Protein AF-A0A9D7Y718-F1 (afdb_monomer_lite)

Foldseek 3Di:
DVVVVVVCVVCVPVVVVVVVVVVVVCVVVVPDDPLCPVLVVLLVQLVVLCQLVVLCVQLVPDDPVPPVSVVVSVVSNVVSVCSNVVSVVVSVVSCVVVPDDDVVVVVVVVVVVVVVVVVVVVVVVVVVVVVD

Secondary structure (DSSP, 8-state):
-HHHHHHHHHTHHHHHHHHHHHHHHHHHHHTS-GGGHHHHHHHHHHHGGGHHHHHHHHHHTS-TT-HHHHHHHHHHHHHHHHHHHHHHHHHHHHHHTTS---HHHHHHHHHHHHHHHHHHHHHHHHHHHTT-

Sequence (132 aa):
MESILDFISTNQQIIYIVILMIFVGIEVIGHVPSVLHTPLMSGANAIHGVVIIGAIIVMGKAETDNFLALALGFLAVILGTLNVVGGFVVTDRMLEMFKSKNPKSQILNSKMEEKKTLRRKDNIFQEDWNKI

Radius of gyration: 29.16 Å; chains: 1; bounding box: 53×69×76 Å

pLDDT: mean 91.22, std 6.7, range [62.22, 97.94]

Structure (mmCIF, N/CA/C/O backbone):
data_AF-A0A9D7Y718-F1
#
_entry.id   AF-A0A9D7Y718-F1
#
loop_
_atom_site.group_PDB
_atom_site.id
_atom_site.type_symbol
_atom_site.label_atom_id
_atom_site.label_alt_id
_atom_site.label_comp_id
_atom_site.label_asym_id
_atom_site.label_entity_id
_atom_site.label_seq_id
_atom_site.pdbx_PDB_ins_code
_atom_site.Cartn_x
_atom_site.Cartn_y
_atom_site.Cartn_z
_atom_site.occupancy
_atom_site.B_iso_or_equiv
_atom_site.auth_seq_id
_atom_site.auth_comp_id
_atom_site.auth_asym_id
_atom_site.auth_atom_id
_atom_site.pdbx_PDB_model_num
ATOM 1 N N . MET A 1 1 ? 22.963 28.675 -10.440 1.00 63.47 1 MET A N 1
ATOM 2 C CA . MET A 1 1 ? 21.710 29.056 -9.751 1.00 63.47 1 MET A CA 1
ATOM 3 C C . MET A 1 1 ? 20.528 28.895 -10.700 1.00 63.47 1 MET A C 1
ATOM 5 O O . MET A 1 1 ? 19.570 28.250 -10.310 1.00 63.47 1 MET A O 1
ATOM 9 N N . GLU A 1 2 ? 20.667 29.326 -11.960 1.00 84.81 2 GLU A N 1
ATOM 10 C CA . GLU A 1 2 ? 19.709 29.073 -13.058 1.00 84.81 2 GLU A CA 1
ATOM 11 C C . GLU A 1 2 ? 19.251 27.609 -13.180 1.00 84.81 2 GLU A C 1
ATOM 13 O O . GLU A 1 2 ? 18.060 27.336 -13.203 1.00 84.81 2 GLU A O 1
ATOM 18 N N . SER A 1 3 ? 20.172 26.638 -13.128 1.00 88.38 3 SER A N 1
ATOM 19 C CA . SER A 1 3 ? 19.830 25.209 -13.255 1.00 88.38 3 SER A CA 1
ATOM 20 C C . SER A 1 3 ? 18.871 24.680 -12.180 1.00 88.38 3 SER A C 1
ATOM 22 O O . SER A 1 3 ? 18.100 23.757 -12.431 1.00 88.38 3 SER A O 1
ATOM 24 N N . ILE A 1 4 ? 18.920 25.247 -10.971 1.00 89.62 4 ILE A N 1
ATOM 25 C CA . ILE A 1 4 ? 18.034 24.864 -9.865 1.00 89.62 4 ILE A CA 1
ATOM 26 C C . ILE A 1 4 ? 16.664 25.518 -10.049 1.00 89.62 4 ILE A C 1
ATOM 28 O O . ILE A 1 4 ? 15.643 24.874 -9.815 1.00 89.62 4 ILE A O 1
ATOM 32 N N . LEU A 1 5 ? 16.636 26.777 -10.486 1.00 90.38 5 LEU A N 1
ATOM 33 C CA . LEU A 1 5 ? 15.395 27.505 -10.741 1.00 90.38 5 LEU A CA 1
ATOM 34 C C . LEU A 1 5 ? 14.615 26.884 -11.908 1.00 90.38 5 LEU A C 1
ATOM 36 O O . LEU A 1 5 ? 13.407 26.686 -11.784 1.00 90.38 5 LEU A O 1
ATOM 40 N N . ASP A 1 6 ? 15.303 26.458 -12.967 1.00 92.69 6 ASP A N 1
ATOM 41 C CA . ASP A 1 6 ? 14.702 25.724 -14.085 1.00 92.69 6 ASP A CA 1
ATOM 42 C C . ASP A 1 6 ? 14.141 24.364 -13.657 1.00 92.69 6 ASP A C 1
ATOM 44 O O . ASP A 1 6 ? 13.028 23.996 -14.044 1.00 92.69 6 ASP A O 1
ATOM 48 N N . PHE A 1 7 ? 14.867 23.623 -12.812 1.00 93.56 7 PHE A N 1
ATOM 49 C CA . PHE A 1 7 ? 14.372 22.361 -12.260 1.00 93.56 7 PHE A CA 1
ATOM 50 C C . PHE A 1 7 ? 13.092 22.566 -11.439 1.00 93.56 7 PHE A C 1
ATOM 52 O O . PHE A 1 7 ? 12.133 21.806 -11.595 1.00 93.56 7 PHE A O 1
ATOM 59 N N . ILE A 1 8 ? 13.058 23.596 -10.587 1.00 92.88 8 ILE A N 1
ATOM 60 C CA . ILE A 1 8 ? 11.890 23.920 -9.756 1.00 92.88 8 ILE A CA 1
ATOM 61 C C . ILE A 1 8 ? 10.707 24.345 -10.628 1.00 92.88 8 ILE A C 1
ATOM 63 O O . ILE A 1 8 ? 9.602 23.852 -10.418 1.00 92.88 8 ILE A O 1
ATOM 67 N N . SER A 1 9 ? 10.935 25.207 -11.619 1.00 93.62 9 SER A N 1
ATOM 68 C CA . SER A 1 9 ? 9.901 25.663 -12.553 1.00 93.62 9 SER A CA 1
ATOM 69 C C . SER A 1 9 ? 9.294 24.491 -13.333 1.00 93.62 9 SER A C 1
ATOM 71 O O . SER A 1 9 ? 8.076 24.321 -13.377 1.00 93.62 9 SER A O 1
ATOM 73 N N . THR A 1 10 ? 10.141 23.594 -13.847 1.00 96.06 10 THR A N 1
ATOM 74 C CA . THR A 1 10 ? 9.711 22.414 -14.618 1.00 96.06 10 THR A CA 1
ATOM 75 C C . THR A 1 10 ? 8.891 21.430 -13.778 1.00 96.06 10 THR A C 1
ATOM 77 O O . THR A 1 10 ? 7.949 20.819 -14.277 1.00 96.06 10 THR A O 1
ATOM 80 N N . ASN A 1 11 ? 9.222 21.276 -12.492 1.00 96.62 11 ASN A N 1
ATOM 81 C CA . ASN A 1 11 ? 8.604 20.284 -11.604 1.00 96.62 11 ASN A CA 1
ATOM 82 C C . ASN A 1 11 ? 7.619 20.891 -10.593 1.00 96.62 11 ASN A C 1
ATOM 84 O O . ASN A 1 11 ? 7.205 20.206 -9.654 1.00 96.62 11 ASN A O 1
ATOM 88 N N . GLN A 1 12 ? 7.217 22.152 -10.776 1.00 95.69 12 GLN A N 1
ATOM 89 C CA . GLN A 1 12 ? 6.411 22.911 -9.816 1.00 95.69 12 GLN A CA 1
ATOM 90 C C . GLN A 1 12 ? 5.138 22.162 -9.383 1.00 95.69 12 GLN A C 1
ATOM 92 O O . GLN A 1 12 ? 4.809 22.123 -8.198 1.00 95.69 12 GLN A O 1
ATOM 97 N N . GLN A 1 13 ? 4.453 21.507 -10.326 1.00 96.75 13 GLN A N 1
ATOM 98 C CA . GLN A 1 13 ? 3.233 20.738 -10.055 1.00 96.75 13 GLN A CA 1
ATOM 99 C C . GLN A 1 13 ? 3.486 19.538 -9.131 1.00 96.75 13 GLN A C 1
ATOM 101 O O . GLN A 1 13 ? 2.768 19.354 -8.150 1.00 96.75 13 GLN A O 1
ATOM 106 N N . ILE A 1 14 ? 4.518 18.737 -9.415 1.00 96.25 14 ILE A N 1
ATOM 107 C CA . ILE A 1 14 ? 4.861 17.547 -8.620 1.00 96.25 14 ILE A CA 1
ATOM 108 C C . ILE A 1 14 ? 5.303 17.971 -7.220 1.00 96.25 14 ILE A C 1
ATOM 110 O O . ILE A 1 14 ? 4.896 17.359 -6.237 1.00 96.25 14 ILE A O 1
ATOM 114 N N . ILE A 1 15 ? 6.080 19.052 -7.122 1.00 96.31 15 ILE A N 1
ATOM 115 C CA . ILE A 1 15 ? 6.522 19.612 -5.843 1.00 96.31 15 ILE A CA 1
ATOM 116 C C . ILE A 1 15 ? 5.312 20.008 -4.987 1.00 96.31 15 ILE A C 1
ATOM 118 O O . ILE A 1 15 ? 5.242 19.622 -3.820 1.00 96.31 15 ILE A O 1
ATOM 122 N N . TYR A 1 16 ? 4.328 20.711 -5.559 1.00 96.31 16 TYR A N 1
ATOM 123 C CA . TYR A 1 16 ? 3.102 21.049 -4.833 1.00 96.31 16 TYR A CA 1
ATOM 124 C C . TYR A 1 16 ? 2.314 19.817 -4.401 1.00 96.31 16 TYR A C 1
ATOM 126 O O . TYR A 1 16 ? 1.885 19.758 -3.251 1.00 96.31 16 TYR A O 1
ATOM 134 N N . ILE A 1 17 ? 2.158 18.820 -5.275 1.00 97.50 17 ILE A N 1
ATOM 135 C CA . ILE A 1 17 ? 1.452 17.579 -4.932 1.00 97.50 17 ILE A CA 1
ATOM 136 C C . ILE A 1 17 ? 2.145 16.875 -3.763 1.00 97.50 17 ILE A C 1
ATOM 138 O O . ILE A 1 17 ? 1.483 16.542 -2.785 1.00 97.50 17 ILE A O 1
ATOM 142 N N . VAL A 1 18 ? 3.468 16.699 -3.813 1.00 97.12 18 VAL A N 1
ATOM 143 C CA . VAL A 1 18 ? 4.227 16.027 -2.746 1.00 97.12 18 VAL A CA 1
ATOM 144 C C . VAL A 1 18 ? 4.070 16.759 -1.416 1.00 97.12 18 VAL A C 1
ATOM 146 O O . VAL A 1 18 ? 3.751 16.133 -0.406 1.00 97.12 18 VAL A O 1
ATOM 149 N N . ILE A 1 19 ? 4.244 18.083 -1.410 1.00 97.50 19 ILE A N 1
ATOM 150 C CA . ILE A 1 19 ? 4.135 18.888 -0.190 1.00 97.50 19 ILE A CA 1
ATOM 151 C C . ILE A 1 19 ? 2.717 18.800 0.385 1.00 97.50 19 ILE A C 1
ATOM 153 O O . ILE A 1 19 ? 2.551 18.489 1.564 1.00 97.50 19 ILE A O 1
ATOM 157 N N . LEU A 1 20 ? 1.686 19.021 -0.437 1.00 97.94 20 LEU A N 1
ATOM 158 C CA . LEU A 1 20 ? 0.296 18.989 0.019 1.00 97.94 20 LEU A CA 1
ATOM 159 C C . LEU A 1 20 ? -0.129 17.590 0.488 1.00 97.94 20 LEU A C 1
ATOM 161 O O . LEU A 1 20 ? -0.826 17.483 1.493 1.00 97.94 20 LEU A O 1
ATOM 165 N N . MET A 1 21 ? 0.323 16.515 -0.166 1.00 96.88 21 MET A N 1
ATOM 166 C CA . MET A 1 21 ? 0.039 15.143 0.273 1.00 96.88 21 MET A CA 1
ATOM 167 C C . MET A 1 21 ? 0.643 14.828 1.645 1.00 96.88 21 MET A C 1
ATOM 169 O O . MET A 1 21 ? 0.007 14.131 2.433 1.00 96.88 21 MET A O 1
ATOM 173 N N . ILE A 1 22 ? 1.831 15.358 1.960 1.00 97.06 22 ILE A N 1
ATOM 174 C CA . ILE A 1 22 ? 2.434 15.206 3.293 1.00 97.06 22 ILE A CA 1
ATOM 175 C C . ILE A 1 22 ? 1.569 15.901 4.349 1.00 97.06 22 ILE A C 1
ATOM 177 O O . ILE A 1 22 ? 1.251 15.287 5.368 1.00 97.06 22 ILE A O 1
ATOM 181 N N . PHE A 1 23 ? 1.138 17.143 4.095 1.00 97.69 23 PHE A N 1
ATOM 182 C CA . PHE A 1 23 ? 0.242 17.864 5.006 1.00 97.69 23 PHE A CA 1
ATOM 183 C C . PHE A 1 23 ? -1.070 17.109 5.232 1.00 97.69 23 PHE A C 1
ATOM 185 O O . PHE A 1 23 ? -1.472 16.908 6.376 1.00 97.69 23 PHE A O 1
ATOM 192 N N . VAL A 1 24 ? -1.700 16.632 4.155 1.00 97.12 24 VAL A N 1
ATOM 193 C CA . VAL A 1 24 ? -2.928 15.831 4.239 1.00 97.12 24 VAL A CA 1
ATOM 194 C C . VAL A 1 24 ? -2.698 14.554 5.050 1.00 97.12 24 VAL A C 1
ATOM 196 O O . VAL A 1 24 ? -3.523 14.214 5.891 1.00 97.12 24 VAL A O 1
ATOM 199 N N . GLY A 1 25 ? -1.575 13.860 4.852 1.00 94.75 25 GLY A N 1
ATOM 200 C CA . GLY A 1 25 ? -1.247 12.651 5.609 1.00 94.75 25 GLY A CA 1
ATOM 201 C C . GLY A 1 25 ? -1.141 12.898 7.116 1.00 94.75 25 GLY A C 1
ATOM 202 O O . GLY A 1 25 ? -1.711 12.142 7.901 1.00 94.75 25 GLY A O 1
ATOM 203 N N . ILE A 1 26 ? -0.458 13.973 7.519 1.00 95.88 26 ILE A N 1
ATOM 204 C CA . ILE A 1 26 ? -0.310 14.355 8.932 1.00 95.88 26 ILE A CA 1
ATOM 205 C C . ILE A 1 26 ? -1.673 14.701 9.543 1.00 95.88 26 ILE A C 1
ATOM 207 O O . ILE A 1 26 ? -2.016 14.181 10.605 1.00 95.88 26 ILE A O 1
ATOM 211 N N . GLU A 1 27 ? -2.461 15.527 8.855 1.00 96.31 27 GLU A N 1
ATOM 212 C CA . GLU A 1 27 ? -3.768 15.985 9.333 1.00 96.31 27 GLU A CA 1
ATOM 213 C C . GLU A 1 27 ? -4.756 14.821 9.496 1.00 96.31 27 GLU A C 1
ATOM 215 O O . GLU A 1 27 ? -5.425 14.698 10.522 1.00 96.31 27 GLU A O 1
ATOM 220 N N . VAL A 1 28 ? -4.813 13.917 8.511 1.00 94.88 28 VAL A N 1
ATOM 221 C CA . VAL A 1 28 ? -5.725 12.765 8.526 1.00 94.88 28 VAL A CA 1
ATOM 222 C C . VAL A 1 28 ? -5.355 11.774 9.630 1.00 94.88 28 VAL A C 1
ATOM 224 O O . VAL A 1 28 ? -6.240 11.310 10.348 1.00 94.88 28 VAL A O 1
ATOM 227 N N . ILE A 1 29 ? -4.068 11.448 9.798 1.00 94.12 29 ILE A N 1
ATOM 228 C CA . ILE A 1 29 ? -3.621 10.481 10.816 1.00 94.12 29 ILE A CA 1
ATOM 229 C C . ILE A 1 29 ? -3.766 11.058 12.232 1.00 94.12 29 ILE A C 1
ATOM 231 O O . ILE A 1 29 ? -4.109 10.317 13.155 1.00 94.12 29 ILE A O 1
ATOM 235 N N . GLY A 1 30 ? -3.558 12.368 12.408 1.00 92.94 30 GLY A N 1
ATOM 236 C CA . GLY A 1 30 ? -3.652 13.044 13.707 1.00 92.94 30 GLY A CA 1
ATOM 237 C C . GLY A 1 30 ? -5.034 12.973 14.371 1.00 92.94 30 GLY A C 1
ATOM 238 O O . GLY A 1 30 ? -5.128 13.081 15.591 1.00 92.94 30 GLY A O 1
ATOM 239 N N . HIS A 1 31 ? -6.094 12.733 13.594 1.00 92.69 31 HIS A N 1
ATOM 240 C CA . HIS A 1 31 ? -7.483 12.701 14.068 1.00 92.69 31 HIS A CA 1
ATOM 241 C C . HIS A 1 31 ? -8.054 11.282 14.254 1.00 92.69 31 HIS A C 1
ATOM 243 O O . HIS A 1 31 ? -9.251 11.121 14.504 1.00 92.69 31 HIS A O 1
ATOM 249 N N . VAL A 1 32 ? -7.231 10.232 14.141 1.00 92.38 32 VAL A N 1
ATOM 250 C CA . VAL A 1 32 ? -7.686 8.841 14.299 1.00 92.38 32 VAL A CA 1
ATOM 251 C C . VAL A 1 32 ? -7.690 8.435 15.784 1.00 92.38 32 VAL A C 1
ATOM 253 O O . VAL A 1 32 ? -6.685 8.626 16.470 1.00 92.38 32 VAL A O 1
ATOM 256 N N . PRO A 1 33 ? -8.778 7.836 16.312 1.00 91.88 33 PRO A N 1
ATOM 257 C CA . PRO A 1 33 ? -8.831 7.380 17.701 1.00 91.88 33 PRO A CA 1
ATOM 258 C C . PRO A 1 33 ? -7.840 6.241 17.973 1.00 91.88 33 PRO A C 1
ATOM 260 O O . PRO A 1 33 ? -7.566 5.406 17.108 1.00 91.88 33 PRO A O 1
ATOM 263 N N . SER A 1 34 ? -7.372 6.144 19.220 1.00 89.88 34 SER A N 1
ATOM 264 C CA . SER A 1 34 ? -6.278 5.238 19.597 1.00 89.88 34 SER A CA 1
ATOM 265 C C . SER A 1 34 ? -6.552 3.755 19.340 1.00 89.88 34 SER A C 1
ATOM 267 O O . SER A 1 34 ? -5.638 2.997 19.017 1.00 89.88 34 SER A O 1
ATOM 269 N N . VAL A 1 35 ? -7.821 3.346 19.404 1.00 89.62 35 VAL A N 1
ATOM 270 C CA . VAL A 1 35 ? -8.253 1.969 19.122 1.00 89.62 35 VAL A CA 1
ATOM 271 C C . VAL A 1 35 ? -8.044 1.565 17.657 1.00 89.62 35 VAL A C 1
ATOM 273 O O . VAL A 1 35 ? -7.955 0.376 17.365 1.00 89.62 35 VAL A O 1
ATOM 276 N N . LEU A 1 36 ? -7.919 2.530 16.737 1.00 92.81 36 LEU A N 1
ATOM 277 C CA . LEU A 1 36 ? -7.683 2.279 15.316 1.00 92.81 36 LEU A CA 1
ATOM 278 C C . LEU A 1 36 ? -6.209 2.358 14.901 1.00 92.81 36 LEU A C 1
ATOM 280 O O . LEU A 1 36 ? -5.932 2.051 13.748 1.00 92.81 36 LEU A O 1
ATOM 284 N N . HIS A 1 37 ? -5.246 2.683 15.774 1.00 92.94 37 HIS A N 1
ATOM 285 C CA . HIS A 1 37 ? -3.839 2.790 15.345 1.00 92.94 37 HIS A CA 1
ATOM 286 C C . HIS A 1 37 ? -3.285 1.488 14.752 1.00 92.94 37 HIS A C 1
ATOM 288 O O . HIS A 1 37 ? -2.596 1.527 13.737 1.00 92.94 37 HIS A O 1
ATOM 294 N N . THR A 1 38 ? -3.606 0.332 15.337 1.00 93.50 38 THR A N 1
ATOM 295 C CA . THR A 1 38 ? -3.134 -0.968 14.832 1.00 93.50 38 THR A CA 1
ATOM 296 C C . THR A 1 38 ? -3.813 -1.368 13.511 1.00 93.50 38 THR A C 1
ATOM 298 O O . THR A 1 38 ? -3.090 -1.690 12.565 1.00 93.50 38 THR A O 1
ATOM 301 N N . PRO A 1 39 ? -5.155 -1.275 13.366 1.00 92.62 39 PRO A N 1
ATOM 302 C CA . PRO A 1 39 ? -5.801 -1.415 12.059 1.00 92.62 39 PRO A CA 1
ATOM 303 C C . PRO A 1 39 ? -5.292 -0.418 11.010 1.00 92.62 39 PRO A C 1
ATOM 305 O O . PRO A 1 39 ? -5.080 -0.798 9.864 1.00 92.62 39 PRO A O 1
ATOM 308 N N . LEU A 1 40 ? -5.055 0.842 11.391 1.00 93.81 40 LEU A N 1
ATOM 309 C CA . LEU A 1 40 ? -4.543 1.889 10.504 1.00 93.81 40 LEU A CA 1
ATOM 310 C C . LEU A 1 40 ? -3.122 1.574 10.030 1.00 93.81 40 LEU A C 1
ATOM 312 O O . LEU A 1 40 ? -2.825 1.724 8.848 1.00 93.81 40 LEU A O 1
ATOM 316 N N . MET A 1 41 ? -2.260 1.095 10.930 1.00 93.38 41 MET A N 1
ATOM 317 C CA . MET A 1 41 ? -0.904 0.656 10.603 1.00 93.38 41 MET A CA 1
ATOM 318 C C . MET A 1 41 ? -0.923 -0.494 9.587 1.00 93.38 41 MET A C 1
ATOM 320 O O . MET A 1 41 ? -0.195 -0.454 8.597 1.00 93.38 41 MET A O 1
ATOM 324 N N . SER A 1 42 ? -1.799 -1.486 9.789 1.00 94.12 42 SER A N 1
ATOM 325 C CA . SER A 1 42 ? -2.010 -2.576 8.827 1.00 94.12 42 SER A CA 1
ATOM 326 C C . SER A 1 42 ? -2.572 -2.066 7.494 1.00 94.12 42 SER A C 1
ATOM 328 O O . SER A 1 42 ? -2.112 -2.478 6.430 1.00 94.12 42 SER A O 1
ATOM 330 N N . GLY A 1 43 ? -3.518 -1.124 7.533 1.00 93.62 43 GLY A N 1
ATOM 331 C CA . GLY A 1 43 ? -4.105 -0.511 6.343 1.00 93.62 43 GLY A CA 1
ATOM 332 C C . GLY A 1 43 ? -3.081 0.265 5.512 1.00 93.62 43 GLY A C 1
ATOM 333 O O . GLY A 1 43 ? -3.040 0.114 4.293 1.00 93.62 43 GLY A O 1
ATOM 334 N N . ALA A 1 44 ? -2.189 1.025 6.152 1.00 94.12 44 ALA A N 1
ATOM 335 C CA . ALA A 1 44 ? -1.081 1.699 5.473 1.00 94.12 44 ALA A CA 1
ATOM 336 C C . ALA A 1 44 ? -0.141 0.698 4.772 1.00 94.12 44 ALA A C 1
ATOM 338 O O . ALA A 1 44 ? 0.304 0.948 3.650 1.00 94.12 44 ALA A O 1
ATOM 339 N N . ASN A 1 45 ? 0.086 -0.471 5.384 1.00 93.81 45 ASN A N 1
ATOM 340 C CA . ASN A 1 45 ? 0.819 -1.585 4.776 1.00 93.81 45 ASN A CA 1
ATOM 341 C C . ASN A 1 45 ? 0.045 -2.280 3.635 1.00 93.81 45 ASN A C 1
ATOM 343 O O . ASN A 1 45 ? 0.643 -2.953 2.815 1.00 93.81 45 ASN A O 1
ATOM 347 N N . ALA A 1 46 ? -1.275 -2.138 3.527 1.00 93.44 46 ALA A N 1
ATOM 348 C CA . ALA A 1 46 ? -2.001 -2.583 2.333 1.00 93.44 46 ALA A CA 1
ATOM 349 C C . ALA A 1 46 ? -1.872 -1.559 1.190 1.00 93.44 46 ALA A C 1
ATOM 351 O O . ALA A 1 46 ? -1.666 -1.918 0.031 1.00 93.44 46 ALA A O 1
ATOM 352 N N . ILE A 1 47 ? -1.947 -0.265 1.524 1.00 94.69 47 ILE A N 1
ATOM 353 C CA . ILE A 1 47 ? -1.922 0.842 0.555 1.00 94.69 47 ILE A CA 1
ATOM 354 C C . ILE A 1 47 ? -0.548 0.985 -0.104 1.00 94.69 47 ILE A C 1
ATOM 356 O O . ILE A 1 47 ? -0.468 1.211 -1.314 1.00 94.69 47 ILE A O 1
ATOM 360 N N . HIS A 1 48 ? 0.545 0.810 0.647 1.00 95.12 48 HIS A N 1
ATOM 361 C CA . HIS A 1 48 ? 1.888 0.902 0.063 1.00 95.12 48 HIS A CA 1
ATOM 362 C C . HIS A 1 48 ? 2.170 -0.185 -0.991 1.00 95.12 48 HIS A C 1
ATOM 364 O O . HIS A 1 48 ? 3.119 -0.067 -1.762 1.00 95.12 48 HIS A O 1
ATOM 370 N N . GLY A 1 49 ? 1.302 -1.196 -1.100 1.00 94.25 49 GLY A N 1
ATOM 371 C CA . GLY A 1 49 ? 1.372 -2.243 -2.109 1.00 94.25 49 GLY A CA 1
ATOM 372 C C . GLY A 1 49 ? 1.145 -1.746 -3.536 1.00 94.25 49 GLY A C 1
ATOM 373 O O . GLY A 1 49 ? 1.361 -2.501 -4.482 1.00 94.25 49 GLY A O 1
ATOM 374 N N . VAL A 1 50 ? 0.820 -0.458 -3.723 1.00 95.50 50 VAL A N 1
ATOM 375 C CA . VAL A 1 50 ? 0.830 0.241 -5.023 1.00 95.50 50 VAL A CA 1
ATOM 376 C C . VAL A 1 50 ? 2.139 0.052 -5.808 1.00 95.50 50 VAL A C 1
ATOM 378 O O . VAL A 1 50 ? 2.143 0.171 -7.032 1.00 95.50 50 VAL A O 1
ATOM 381 N N . VAL A 1 51 ? 3.233 -0.332 -5.137 1.00 95.25 51 VAL A N 1
ATOM 382 C CA . VAL A 1 51 ? 4.495 -0.779 -5.755 1.00 95.25 51 VAL A CA 1
ATOM 383 C C . VAL A 1 51 ? 4.276 -1.840 -6.847 1.00 95.25 51 VAL A C 1
ATOM 385 O O . VAL A 1 51 ? 5.033 -1.862 -7.818 1.00 95.25 51 VAL A O 1
ATOM 388 N N . ILE A 1 52 ? 3.216 -2.657 -6.767 1.00 96.69 52 ILE A N 1
ATOM 389 C CA . ILE A 1 52 ? 2.846 -3.608 -7.827 1.00 96.69 52 ILE A CA 1
ATOM 390 C C . ILE A 1 52 ? 2.669 -2.930 -9.195 1.00 96.69 52 ILE A C 1
ATOM 392 O O . ILE A 1 52 ? 3.081 -3.488 -10.208 1.00 96.69 52 ILE A O 1
ATOM 396 N N . ILE A 1 53 ? 2.130 -1.707 -9.244 1.00 96.81 53 ILE A N 1
ATOM 397 C CA . ILE A 1 53 ? 1.960 -0.951 -10.493 1.00 96.81 53 ILE A CA 1
ATOM 398 C C . ILE A 1 53 ? 3.331 -0.641 -11.100 1.00 96.81 53 ILE A C 1
ATOM 400 O O . ILE A 1 53 ? 3.540 -0.828 -12.297 1.00 96.81 53 ILE A O 1
ATOM 404 N N . GLY A 1 54 ? 4.289 -0.231 -10.264 1.00 95.62 54 GLY A N 1
ATOM 405 C CA . GLY A 1 54 ? 5.673 -0.015 -10.681 1.00 95.62 54 GLY A CA 1
ATOM 406 C C . GLY A 1 54 ? 6.314 -1.295 -11.215 1.00 95.62 54 GLY A C 1
ATOM 407 O O . GLY A 1 54 ? 6.921 -1.270 -12.283 1.00 95.62 54 GLY A O 1
ATOM 408 N N . ALA A 1 55 ? 6.113 -2.423 -10.529 1.00 95.94 55 ALA A N 1
ATOM 409 C CA . ALA A 1 55 ? 6.615 -3.725 -10.966 1.00 95.94 55 ALA A CA 1
ATOM 410 C C . ALA A 1 55 ? 6.045 -4.146 -12.331 1.00 95.94 55 ALA A C 1
ATOM 412 O O . ALA A 1 55 ? 6.804 -4.572 -13.198 1.00 95.94 55 ALA A O 1
ATOM 413 N N . ILE A 1 56 ? 4.738 -3.962 -12.556 1.00 96.31 56 ILE A N 1
ATOM 414 C CA . ILE A 1 56 ? 4.082 -4.259 -13.840 1.00 96.31 56 ILE A CA 1
ATOM 415 C C . ILE A 1 56 ? 4.647 -3.375 -14.957 1.00 96.31 56 ILE A C 1
ATOM 417 O O . ILE A 1 56 ? 4.956 -3.877 -16.035 1.00 96.31 56 ILE A O 1
ATOM 421 N N . ILE A 1 57 ? 4.823 -2.072 -14.709 1.00 96.06 57 ILE A N 1
ATOM 422 C CA . ILE A 1 57 ? 5.384 -1.144 -15.704 1.00 96.06 57 ILE A CA 1
ATOM 423 C C . ILE A 1 57 ? 6.832 -1.513 -16.044 1.00 96.06 57 ILE A C 1
ATOM 425 O O . ILE A 1 57 ? 7.205 -1.489 -17.215 1.00 96.06 57 ILE A O 1
ATOM 429 N N . VAL A 1 58 ? 7.652 -1.847 -15.043 1.00 94.00 58 VAL A N 1
ATOM 430 C CA . VAL A 1 58 ? 9.053 -2.247 -15.250 1.00 94.00 58 VAL A CA 1
ATOM 431 C C . VAL A 1 58 ? 9.131 -3.562 -16.018 1.00 94.00 58 VAL A C 1
ATOM 433 O O . VAL A 1 58 ? 9.867 -3.645 -16.996 1.00 94.00 58 VAL A O 1
ATOM 436 N N . MET A 1 59 ? 8.333 -4.561 -15.635 1.00 93.88 59 MET A N 1
ATOM 437 C CA . MET A 1 59 ? 8.265 -5.842 -16.336 1.00 93.88 59 MET A CA 1
ATOM 438 C C . MET A 1 59 ? 7.776 -5.674 -17.781 1.00 93.88 59 MET A C 1
ATOM 440 O O . MET A 1 59 ? 8.340 -6.276 -18.685 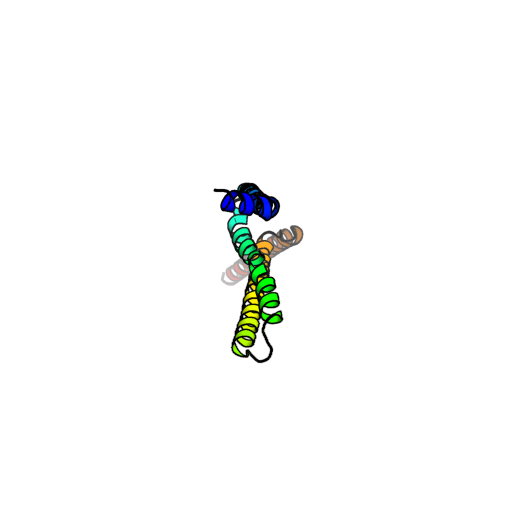1.00 93.88 59 MET A O 1
ATOM 444 N N . GLY A 1 60 ? 6.773 -4.822 -18.018 1.00 93.00 60 GLY A N 1
ATOM 445 C CA . GLY A 1 60 ? 6.247 -4.541 -19.357 1.00 93.00 60 GLY A CA 1
ATOM 446 C C . GLY A 1 60 ? 7.206 -3.767 -20.267 1.00 93.00 60 GLY A C 1
ATOM 447 O O . GLY A 1 60 ? 7.018 -3.761 -21.479 1.00 93.00 60 GLY A O 1
ATOM 448 N N . LYS A 1 61 ? 8.232 -3.123 -19.699 1.00 93.62 61 LYS A N 1
ATOM 449 C CA . LYS A 1 61 ? 9.316 -2.457 -20.438 1.00 93.62 61 LYS A CA 1
ATOM 450 C C . LYS A 1 61 ? 10.559 -3.334 -20.606 1.00 93.62 61 LYS A C 1
ATOM 452 O O . LYS A 1 61 ? 11.503 -2.894 -21.254 1.00 93.62 61 LYS A O 1
ATOM 457 N N . ALA A 1 62 ? 10.591 -4.522 -20.003 1.00 91.94 62 ALA A N 1
ATOM 458 C CA . ALA A 1 62 ? 11.723 -5.427 -20.129 1.00 91.94 62 ALA A CA 1
ATOM 459 C C . ALA A 1 62 ? 11.785 -6.002 -21.550 1.00 91.94 62 ALA A C 1
ATOM 461 O O . ALA A 1 62 ? 10.775 -6.443 -22.100 1.00 91.94 62 ALA A O 1
ATOM 462 N N . GLU A 1 63 ? 12.980 -6.003 -22.135 1.00 91.19 63 GLU A N 1
ATOM 463 C CA . GLU A 1 63 ? 13.222 -6.617 -23.438 1.00 91.19 63 GLU A CA 1
ATOM 464 C C . GLU A 1 63 ? 13.071 -8.144 -23.342 1.00 91.19 63 GLU A C 1
ATOM 466 O O . GLU A 1 63 ? 13.392 -8.760 -22.320 1.00 91.19 63 GLU A O 1
ATOM 471 N N . THR A 1 64 ? 12.552 -8.771 -24.400 1.00 86.94 64 THR A N 1
ATOM 472 C CA . THR A 1 64 ? 12.176 -10.197 -24.397 1.00 86.94 64 THR A CA 1
ATOM 473 C C . THR A 1 64 ? 13.361 -11.158 -24.300 1.00 86.94 64 THR A C 1
ATOM 475 O O . THR A 1 64 ? 13.203 -12.307 -23.901 1.00 86.94 64 THR A O 1
ATOM 478 N N . ASP A 1 65 ? 14.540 -10.697 -24.689 1.00 92.12 65 ASP A N 1
ATOM 479 C CA . ASP A 1 65 ? 15.826 -11.390 -24.631 1.00 92.12 65 ASP A CA 1
ATOM 480 C C . ASP A 1 65 ? 16.519 -11.239 -23.268 1.00 92.12 65 ASP A C 1
ATOM 482 O O . ASP A 1 65 ? 17.388 -12.041 -22.912 1.00 92.12 65 ASP A O 1
ATOM 486 N N . ASN A 1 66 ? 16.091 -10.276 -22.449 1.00 92.62 66 ASN A N 1
ATOM 487 C CA . ASN A 1 66 ? 16.606 -10.087 -21.102 1.00 92.62 66 ASN A CA 1
ATOM 488 C C . ASN A 1 66 ? 15.830 -10.930 -20.077 1.00 92.62 66 ASN A C 1
ATOM 490 O O . ASN A 1 66 ? 15.012 -10.442 -19.291 1.00 92.62 66 ASN A O 1
ATOM 494 N N . PHE A 1 67 ? 16.142 -12.226 -20.053 1.00 92.50 67 PHE A N 1
ATOM 495 C CA . PHE A 1 67 ? 15.535 -13.191 -19.130 1.00 92.50 67 PHE A CA 1
ATOM 496 C C . PHE A 1 67 ? 15.691 -12.814 -17.651 1.00 92.50 67 PHE A C 1
ATOM 498 O O . PHE A 1 67 ? 14.812 -13.121 -16.846 1.00 92.50 67 PHE A O 1
ATOM 505 N N . LEU A 1 68 ? 16.778 -12.131 -17.279 1.00 94.00 68 LEU A N 1
ATOM 506 C CA . LEU A 1 68 ? 17.008 -11.692 -15.903 1.00 94.00 68 LEU A CA 1
ATOM 507 C C . LEU A 1 68 ? 16.016 -10.589 -15.514 1.00 94.00 68 LEU A C 1
ATOM 509 O O . LEU A 1 68 ? 15.377 -10.684 -14.465 1.00 94.00 68 LEU A O 1
ATOM 513 N N . ALA A 1 69 ? 15.842 -9.576 -16.367 1.00 93.50 69 ALA A N 1
ATOM 514 C CA . ALA A 1 69 ? 14.879 -8.502 -16.139 1.00 93.50 69 ALA A CA 1
ATOM 515 C C . ALA A 1 69 ? 13.437 -9.030 -16.085 1.00 93.50 69 ALA A C 1
ATOM 517 O O . ALA A 1 69 ? 12.674 -8.644 -15.199 1.00 93.50 69 ALA A O 1
ATOM 518 N N . LEU A 1 70 ? 13.086 -9.966 -16.971 1.00 93.50 70 LEU A N 1
ATOM 519 C CA . LEU A 1 70 ? 11.783 -10.636 -16.966 1.00 93.50 70 LEU A CA 1
ATOM 520 C C . LEU A 1 70 ? 11.545 -11.437 -15.681 1.00 93.50 70 LEU A C 1
ATOM 522 O O . LEU A 1 70 ? 10.476 -11.325 -15.083 1.00 93.50 70 LEU A O 1
ATOM 526 N N . ALA A 1 71 ? 12.535 -12.210 -15.226 1.00 94.88 71 ALA A N 1
ATOM 527 C CA . ALA A 1 71 ? 12.429 -13.000 -14.001 1.00 94.88 71 ALA A CA 1
ATOM 528 C C . ALA A 1 71 ? 12.293 -12.116 -12.750 1.00 94.88 71 ALA A C 1
ATOM 530 O O . ALA A 1 71 ? 11.446 -12.381 -11.895 1.00 94.88 71 ALA A O 1
ATOM 531 N N . LEU A 1 72 ? 13.082 -11.040 -12.653 1.00 95.38 72 LEU A N 1
ATOM 532 C CA . LEU A 1 72 ? 12.975 -10.077 -11.555 1.00 95.38 72 LEU A CA 1
ATOM 533 C C . LEU A 1 72 ? 11.652 -9.309 -11.593 1.00 95.38 72 LEU A C 1
ATOM 535 O O . LEU A 1 72 ? 11.036 -9.125 -10.547 1.00 95.38 72 LEU A O 1
ATOM 539 N N . GLY A 1 73 ? 11.192 -8.898 -12.778 1.00 95.00 73 GLY A N 1
ATOM 540 C CA . GLY A 1 73 ? 9.894 -8.252 -12.960 1.00 95.00 73 GLY A CA 1
ATOM 541 C C . GLY A 1 73 ? 8.746 -9.162 -12.527 1.00 95.00 73 GLY A C 1
ATOM 542 O O . GLY A 1 73 ? 7.891 -8.750 -11.746 1.00 95.00 73 GLY A O 1
ATOM 543 N N . PHE A 1 74 ? 8.779 -10.429 -12.941 1.00 95.00 74 PHE A N 1
ATOM 544 C CA . PHE A 1 74 ? 7.805 -11.434 -12.523 1.00 95.00 74 PHE A CA 1
ATOM 545 C C . PHE A 1 74 ? 7.787 -11.622 -11.001 1.00 95.00 74 PHE A C 1
ATOM 547 O O . PHE A 1 74 ? 6.724 -11.575 -10.378 1.00 95.00 74 PHE A O 1
ATOM 554 N N . LEU A 1 75 ? 8.963 -11.766 -10.380 1.00 96.94 75 LEU A N 1
ATOM 555 C CA . LEU A 1 75 ? 9.072 -11.889 -8.928 1.00 96.94 75 LEU A CA 1
ATOM 556 C C . LEU A 1 75 ? 8.569 -10.626 -8.213 1.00 96.94 75 LEU A C 1
ATOM 558 O O . LEU A 1 75 ? 7.850 -10.732 -7.222 1.00 96.94 75 LEU A O 1
ATOM 562 N N . ALA A 1 76 ? 8.886 -9.438 -8.729 1.00 96.38 76 ALA A N 1
ATOM 563 C CA . ALA A 1 76 ? 8.417 -8.170 -8.179 1.00 96.38 76 ALA A CA 1
ATOM 564 C C . ALA A 1 76 ? 6.884 -8.051 -8.226 1.00 96.38 76 ALA A C 1
ATOM 566 O O . ALA A 1 76 ? 6.279 -7.592 -7.257 1.00 96.38 76 ALA A O 1
ATOM 567 N N . VAL A 1 77 ? 6.241 -8.518 -9.303 1.00 97.06 77 VAL A N 1
ATOM 568 C CA . VAL A 1 77 ? 4.774 -8.559 -9.405 1.00 97.06 77 VAL A CA 1
ATOM 569 C C . VAL A 1 77 ? 4.177 -9.530 -8.385 1.00 97.06 77 VAL A C 1
ATOM 571 O O . VAL A 1 77 ? 3.204 -9.177 -7.715 1.00 97.06 77 VAL A O 1
ATOM 574 N N . ILE A 1 78 ? 4.766 -10.719 -8.202 1.00 97.31 78 ILE A N 1
ATOM 575 C CA . ILE A 1 78 ? 4.317 -11.678 -7.177 1.00 97.31 78 ILE A CA 1
ATOM 576 C C . ILE A 1 78 ? 4.421 -11.061 -5.782 1.00 97.31 78 ILE A C 1
ATOM 578 O O . ILE A 1 78 ? 3.446 -11.067 -5.031 1.00 97.31 78 ILE A O 1
ATOM 582 N N . LEU A 1 79 ? 5.581 -10.501 -5.436 1.00 96.31 79 LEU A N 1
ATOM 583 C CA . LEU A 1 79 ? 5.809 -9.897 -4.125 1.00 96.31 79 LEU A CA 1
ATOM 584 C C . LEU 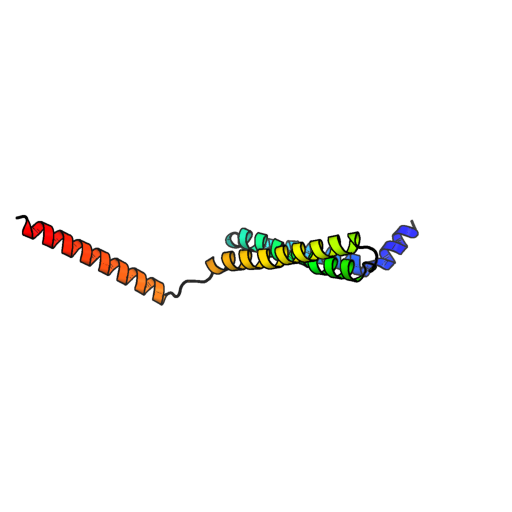A 1 79 ? 4.881 -8.699 -3.883 1.00 96.31 79 LEU A C 1
ATOM 586 O O . LEU A 1 79 ? 4.305 -8.584 -2.802 1.00 96.31 79 LEU A O 1
ATOM 590 N N . GLY A 1 80 ? 4.668 -7.855 -4.897 1.00 96.00 80 GLY A N 1
ATOM 591 C CA . GLY A 1 80 ? 3.700 -6.760 -4.840 1.00 96.00 80 GLY A CA 1
ATOM 592 C C . GLY A 1 80 ? 2.269 -7.259 -4.628 1.00 96.00 80 GLY A C 1
ATOM 593 O O . GLY A 1 80 ? 1.539 -6.718 -3.801 1.00 96.00 80 GLY A O 1
ATOM 594 N N . THR A 1 81 ? 1.885 -8.346 -5.301 1.00 96.00 81 THR A N 1
ATOM 595 C CA . THR A 1 81 ? 0.565 -8.972 -5.133 1.00 96.00 81 THR A CA 1
ATOM 596 C C . THR A 1 81 ? 0.378 -9.503 -3.715 1.00 96.00 81 THR A C 1
ATOM 598 O O . THR A 1 81 ? -0.653 -9.248 -3.096 1.00 96.00 81 THR A O 1
ATOM 601 N N . LEU A 1 82 ? 1.378 -10.202 -3.168 1.00 96.19 82 LEU A N 1
ATOM 602 C CA . LEU A 1 82 ? 1.336 -10.713 -1.795 1.00 96.19 82 LEU A CA 1
ATOM 603 C C . LEU A 1 82 ? 1.235 -9.585 -0.764 1.00 96.19 82 LEU A C 1
ATOM 605 O O . LEU A 1 82 ? 0.507 -9.726 0.216 1.00 96.19 82 LEU A O 1
ATOM 609 N N . ASN A 1 83 ? 1.922 -8.466 -0.992 1.00 94.94 83 ASN A N 1
ATOM 610 C CA . ASN A 1 83 ? 1.863 -7.299 -0.121 1.00 94.94 83 ASN A CA 1
ATOM 611 C C . ASN A 1 83 ? 0.458 -6.667 -0.099 1.00 94.94 83 ASN A C 1
ATOM 613 O O . ASN A 1 83 ? -0.115 -6.496 0.977 1.00 94.94 83 ASN A O 1
ATOM 617 N N . VAL A 1 84 ? -0.133 -6.427 -1.277 1.00 95.56 84 VAL A N 1
ATOM 618 C CA . VAL A 1 84 ? -1.498 -5.892 -1.412 1.00 95.56 84 VAL A CA 1
ATOM 619 C C . VAL A 1 84 ? -2.516 -6.848 -0.788 1.00 95.56 84 VAL A C 1
ATOM 621 O O . VAL A 1 84 ? -3.242 -6.476 0.132 1.00 95.56 84 VAL A O 1
ATOM 624 N N . VAL A 1 85 ? -2.560 -8.101 -1.249 1.00 95.75 85 VAL A N 1
ATOM 625 C CA . VAL A 1 85 ? -3.571 -9.079 -0.815 1.00 95.75 85 VAL A CA 1
ATOM 626 C C . VAL A 1 85 ? -3.417 -9.400 0.670 1.00 95.75 85 VAL A C 1
ATOM 628 O O . VAL A 1 85 ? -4.398 -9.368 1.410 1.00 95.75 85 VAL A O 1
ATOM 631 N N . GLY A 1 86 ? -2.193 -9.663 1.131 1.00 94.38 86 GLY A N 1
ATOM 632 C CA . GLY A 1 86 ? -1.915 -9.939 2.538 1.00 94.38 86 GLY A CA 1
ATOM 633 C C . GLY A 1 86 ? -2.271 -8.758 3.438 1.00 94.38 86 GLY A C 1
ATOM 634 O O . GLY A 1 86 ? -2.930 -8.948 4.461 1.00 94.38 86 GLY A O 1
ATOM 635 N N . GLY A 1 87 ? -1.914 -7.537 3.031 1.00 93.81 87 GLY A N 1
ATOM 636 C CA . GLY A 1 87 ? -2.254 -6.319 3.762 1.00 93.81 87 GLY A CA 1
ATOM 637 C C . GLY A 1 87 ? -3.764 -6.123 3.907 1.00 93.81 87 GLY A C 1
ATOM 638 O O . GLY A 1 87 ? -4.245 -5.868 5.013 1.00 93.81 87 GLY A O 1
ATOM 639 N N . PHE A 1 88 ? -4.534 -6.296 2.828 1.00 94.00 88 PHE A N 1
ATOM 640 C CA . PHE A 1 88 ? -5.993 -6.144 2.876 1.00 94.00 88 PHE A CA 1
ATOM 641 C C . PHE A 1 88 ? -6.679 -7.241 3.699 1.00 94.00 88 PHE A C 1
ATOM 643 O O . PHE A 1 88 ? -7.570 -6.928 4.484 1.00 94.00 88 PHE A O 1
ATOM 650 N N . VAL A 1 89 ? -6.235 -8.499 3.596 1.00 95.19 89 VAL A N 1
ATOM 651 C CA . VAL A 1 89 ? -6.793 -9.616 4.383 1.00 95.19 89 VAL A CA 1
ATOM 652 C C . VAL A 1 89 ? -6.560 -9.416 5.880 1.00 95.19 89 VAL A C 1
ATOM 654 O O . VAL A 1 89 ? -7.467 -9.623 6.685 1.00 95.19 89 VAL A O 1
ATOM 657 N N . VAL A 1 90 ? -5.352 -9.014 6.281 1.00 93.31 90 VAL A N 1
ATOM 658 C CA . VAL A 1 90 ? -5.040 -8.769 7.697 1.00 93.31 90 VAL A CA 1
ATOM 659 C C . VAL A 1 90 ? -5.838 -7.578 8.226 1.00 93.31 90 VAL A C 1
ATOM 661 O O . VAL A 1 90 ? -6.422 -7.666 9.306 1.00 93.31 90 VAL A O 1
ATOM 664 N N . THR A 1 91 ? -5.927 -6.501 7.445 1.00 93.69 91 THR A N 1
ATOM 665 C CA . THR A 1 91 ? -6.696 -5.306 7.816 1.00 93.69 91 THR A CA 1
ATOM 666 C C . THR A 1 91 ? -8.185 -5.619 7.973 1.00 93.69 91 THR A C 1
ATOM 668 O O . THR A 1 91 ? -8.785 -5.196 8.956 1.00 93.69 91 THR A O 1
ATOM 671 N N . ASP A 1 92 ? -8.778 -6.408 7.073 1.00 92.56 92 ASP A N 1
ATOM 672 C CA . ASP A 1 92 ? -10.187 -6.816 7.165 1.00 92.56 92 ASP A CA 1
ATOM 673 C C . ASP A 1 92 ? -10.469 -7.609 8.450 1.00 92.56 92 ASP A C 1
ATOM 675 O O . ASP A 1 92 ? -11.380 -7.271 9.205 1.00 92.56 92 ASP A O 1
ATOM 679 N N . ARG A 1 93 ? -9.608 -8.577 8.789 1.00 91.38 93 ARG A N 1
ATOM 680 C CA . ARG A 1 93 ? -9.719 -9.342 10.047 1.00 91.38 93 ARG A CA 1
ATOM 681 C C . ARG A 1 93 ? -9.567 -8.458 11.284 1.00 91.38 93 ARG A C 1
ATOM 683 O O . ARG A 1 93 ? -10.213 -8.708 12.299 1.00 91.38 93 ARG A O 1
ATOM 690 N N . MET A 1 94 ? -8.730 -7.420 11.212 1.00 92.12 94 MET A N 1
ATOM 691 C CA . MET A 1 94 ? -8.613 -6.441 12.294 1.00 92.12 94 MET A CA 1
ATOM 692 C C . MET A 1 94 ? -9.877 -5.584 12.429 1.00 92.12 94 MET A C 1
ATOM 694 O O . MET A 1 94 ? -10.323 -5.322 13.546 1.00 92.12 94 MET A O 1
ATOM 698 N N . LEU A 1 95 ? -10.470 -5.165 11.308 1.00 89.25 95 LEU A N 1
ATOM 699 C CA . LEU A 1 9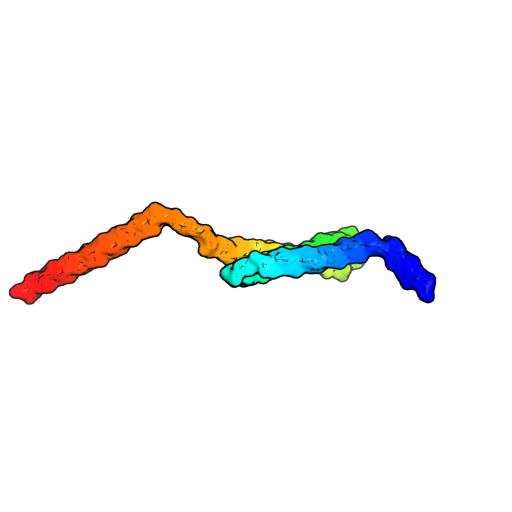5 ? -11.684 -4.347 11.284 1.00 89.25 95 LEU A CA 1
ATOM 700 C C . LEU A 1 95 ? -12.945 -5.139 11.651 1.00 89.25 95 LEU A C 1
ATOM 702 O O . LEU A 1 95 ? -13.889 -4.573 12.202 1.00 89.25 95 LEU A O 1
ATOM 706 N N . GLU A 1 96 ? -12.955 -6.451 11.427 1.00 87.44 96 GLU A N 1
ATOM 707 C CA . GLU A 1 96 ? -14.054 -7.335 11.817 1.00 87.44 96 GLU A CA 1
ATOM 708 C C . GLU A 1 96 ? -14.310 -7.307 13.334 1.00 87.44 96 GLU A C 1
ATOM 710 O O . GLU A 1 96 ? -15.454 -7.414 13.775 1.00 87.44 96 GLU A O 1
ATOM 715 N N . MET A 1 97 ? -13.276 -7.042 14.139 1.00 81.81 97 MET A N 1
ATOM 716 C CA . MET A 1 97 ? -13.397 -6.885 15.593 1.00 81.81 97 MET A CA 1
ATOM 717 C C . MET A 1 97 ? -14.236 -5.663 16.011 1.00 81.81 97 MET A C 1
ATOM 719 O O . MET A 1 97 ? -14.734 -5.624 17.135 1.00 81.81 97 MET A O 1
ATOM 723 N N . PHE A 1 98 ? -14.431 -4.687 15.115 1.00 83.12 98 PHE A N 1
ATOM 724 C CA . PHE A 1 98 ? -15.281 -3.512 15.342 1.00 83.12 98 PHE A CA 1
ATOM 725 C C . PHE A 1 98 ? -16.727 -3.704 14.868 1.00 83.12 98 PHE A C 1
ATOM 727 O O . PHE A 1 98 ? -17.590 -2.878 15.179 1.00 83.12 98 PHE A O 1
ATOM 734 N N . LYS A 1 99 ? -17.045 -4.795 14.153 1.00 78.31 99 LYS A N 1
ATOM 735 C CA . LYS A 1 99 ? -18.439 -5.128 13.843 1.00 78.31 99 LYS A CA 1
ATOM 736 C C . LYS A 1 99 ? -19.138 -5.581 15.122 1.00 78.31 99 LYS A C 1
ATOM 738 O O . LYS A 1 99 ? -18.875 -6.656 15.659 1.00 78.31 99 LYS A O 1
ATOM 743 N N . SER A 1 100 ? -20.073 -4.761 15.598 1.00 62.22 100 SER A N 1
ATOM 744 C CA . SER A 1 100 ? -20.924 -5.108 16.735 1.00 62.22 100 SER A CA 1
ATOM 745 C C . SER A 1 100 ? -21.675 -6.415 16.454 1.00 62.22 100 SER A C 1
ATOM 747 O O . SER A 1 100 ? -22.445 -6.515 15.493 1.00 62.22 100 SER A O 1
ATOM 749 N N . LYS A 1 101 ? -21.448 -7.440 17.287 1.00 65.62 101 LYS A N 1
ATOM 750 C CA . LYS A 1 101 ? -22.259 -8.665 17.269 1.00 65.62 101 LYS A CA 1
ATOM 751 C C . LYS A 1 101 ? -23.713 -8.283 17.528 1.00 65.62 101 LYS A C 1
ATOM 753 O O . LYS A 1 101 ? -24.008 -7.587 18.492 1.00 65.62 101 LYS A O 1
ATOM 758 N N . ASN A 1 102 ? -24.614 -8.786 16.684 1.00 77.19 102 ASN A N 1
ATOM 759 C CA . ASN A 1 102 ? -26.048 -8.495 16.713 1.00 77.19 102 ASN A CA 1
ATOM 760 C C . ASN A 1 102 ? -26.589 -8.483 18.166 1.00 77.19 102 ASN A C 1
ATOM 762 O O . ASN A 1 102 ? -26.516 -9.530 18.820 1.00 77.19 102 ASN A O 1
ATOM 766 N N . PRO A 1 103 ? -27.144 -7.371 18.690 1.00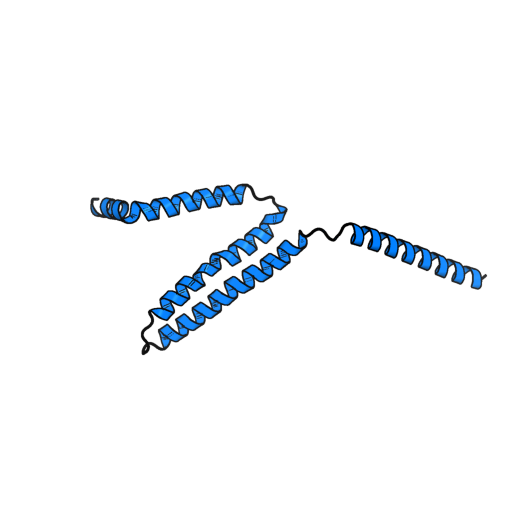 72.00 103 PRO A N 1
ATOM 767 C CA . PRO A 1 103 ? -27.532 -7.254 20.104 1.00 72.00 103 PRO A CA 1
ATOM 768 C C . PRO A 1 103 ? -28.501 -8.355 20.557 1.00 72.00 103 PRO A C 1
ATOM 770 O O . PRO A 1 103 ? -28.388 -8.904 21.652 1.00 72.00 103 PRO A O 1
ATOM 773 N N . LYS A 1 104 ? -29.406 -8.764 19.657 1.00 76.62 104 LYS A N 1
ATOM 774 C CA . LYS A 1 104 ? -30.322 -9.898 19.857 1.00 76.62 104 LYS A CA 1
ATOM 775 C C . LYS A 1 104 ? -29.586 -11.220 20.096 1.00 76.62 104 LYS A C 1
ATOM 777 O O . LYS A 1 104 ? -30.017 -12.005 20.933 1.00 76.62 104 LYS A O 1
ATOM 782 N N . SER A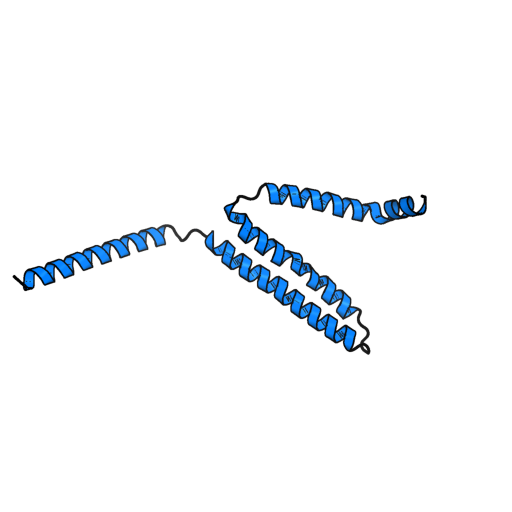 1 105 ? -28.483 -11.457 19.383 1.00 74.94 105 SER A N 1
ATOM 783 C CA . SER A 1 105 ? -27.667 -12.668 19.539 1.00 74.94 105 SER A CA 1
ATOM 784 C C . SER A 1 105 ? -26.924 -12.684 20.875 1.00 74.94 105 SER A C 1
ATOM 786 O O . SER A 1 105 ? -26.837 -13.732 21.505 1.00 74.94 105 SER A O 1
ATOM 788 N N . GLN A 1 106 ? -26.467 -11.525 21.363 1.00 78.69 106 GLN A N 1
ATOM 789 C CA . GLN A 1 106 ? -25.817 -11.419 22.670 1.00 78.69 106 GLN A CA 1
ATOM 790 C C . GLN A 1 106 ? -26.794 -11.668 23.824 1.00 78.69 106 GLN A C 1
ATOM 792 O O . GLN A 1 106 ? -26.482 -12.454 24.713 1.00 78.69 106 GLN A O 1
ATOM 797 N N . ILE A 1 107 ? -27.990 -11.071 23.777 1.00 84.56 107 ILE A N 1
ATOM 798 C CA . ILE A 1 107 ? -29.035 -11.285 24.794 1.00 84.56 107 ILE A CA 1
ATOM 799 C C . ILE A 1 107 ? -29.536 -12.736 24.774 1.00 84.56 107 ILE A C 1
ATOM 801 O O . ILE A 1 107 ? -29.814 -13.319 25.819 1.00 84.56 107 ILE A O 1
ATOM 805 N N . 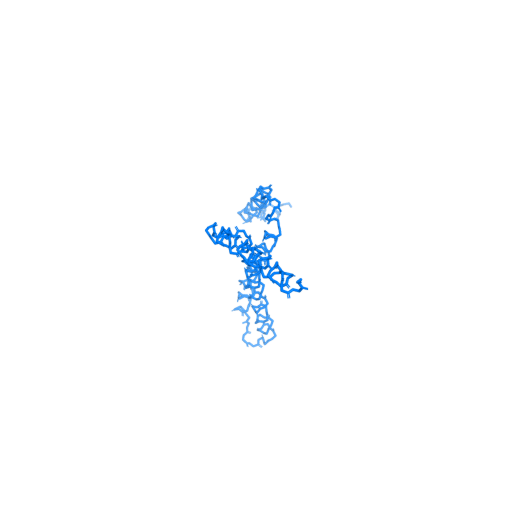LEU A 1 108 ? -29.661 -13.345 23.592 1.00 87.25 108 LEU A N 1
ATOM 806 C CA . LEU A 1 108 ? -30.052 -14.749 23.489 1.00 87.25 108 LEU A CA 1
ATOM 807 C C . LEU A 1 108 ? -28.972 -15.668 24.072 1.00 87.25 108 LEU A C 1
ATOM 809 O O . LEU A 1 108 ? -29.293 -16.577 24.834 1.00 87.25 108 LEU A O 1
ATOM 813 N N . ASN A 1 109 ? -27.701 -15.404 23.761 1.00 84.69 109 ASN A N 1
ATOM 814 C CA . ASN A 1 109 ? -26.581 -16.177 24.287 1.00 84.69 109 ASN A CA 1
ATOM 815 C C . ASN A 1 109 ? -26.457 -16.037 25.810 1.00 84.69 109 ASN A C 1
ATOM 817 O O . ASN A 1 109 ? -26.267 -17.050 26.475 1.00 84.69 109 ASN A O 1
ATOM 821 N N . SER A 1 110 ? -26.641 -14.839 26.379 1.00 87.50 110 SER A N 1
ATOM 822 C CA . SER A 1 110 ? -26.610 -14.657 27.837 1.00 87.50 110 SER A CA 1
ATOM 823 C C . SER A 1 110 ? -27.752 -15.400 28.538 1.00 87.50 110 SER A C 1
ATOM 825 O O . SER A 1 110 ? -27.503 -16.115 29.507 1.00 87.50 110 SER A O 1
ATOM 827 N N . LYS A 1 111 ? -28.980 -15.335 27.999 1.00 90.06 111 LYS A N 1
ATOM 828 C CA . LYS A 1 111 ? -30.135 -16.090 28.521 1.00 90.06 111 LYS A CA 1
ATOM 829 C C . LYS A 1 111 ? -29.953 -17.606 28.415 1.00 90.06 111 LYS A C 1
ATOM 831 O O . LYS A 1 111 ? -30.385 -18.345 29.298 1.00 90.06 111 LYS A O 1
ATOM 836 N N . MET A 1 112 ? -29.342 -18.096 27.335 1.00 88.44 112 MET A N 1
ATOM 837 C CA . MET A 1 112 ? -29.048 -19.525 27.183 1.00 88.44 112 MET A CA 1
ATOM 838 C C . MET A 1 112 ? -27.991 -20.000 28.184 1.00 88.44 112 MET A C 1
ATOM 840 O O . MET A 1 112 ? -28.134 -21.092 28.736 1.00 88.44 112 MET A O 1
ATOM 844 N N . GLU A 1 113 ? -26.963 -19.193 28.440 1.00 90.81 113 GLU A N 1
ATOM 845 C CA . GLU A 1 113 ? -25.904 -19.528 29.392 1.00 90.81 113 GLU A CA 1
ATOM 846 C C . GLU A 1 113 ? -26.419 -19.520 30.840 1.00 90.81 113 GLU A C 1
ATOM 848 O O . GLU A 1 113 ? -26.137 -20.452 31.592 1.00 90.81 113 GLU A O 1
ATOM 853 N N . GLU A 1 114 ? -27.273 -18.553 31.195 1.00 94.00 114 GLU A N 1
ATOM 854 C CA . GLU A 1 114 ? -27.994 -18.510 32.476 1.00 94.00 114 GLU A CA 1
ATOM 855 C C . GLU A 1 114 ? -28.899 -19.740 32.665 1.00 94.00 114 GLU A C 1
ATOM 857 O O . GLU A 1 114 ? -28.896 -20.392 33.709 1.00 94.00 114 GLU A O 1
ATOM 862 N N . LYS A 1 115 ? -29.630 -20.152 31.623 1.00 91.31 115 LYS A N 1
ATOM 863 C CA . LYS A 1 115 ? -30.476 -21.352 31.693 1.00 91.31 115 LYS A CA 1
ATOM 864 C C . LYS A 1 115 ? -29.658 -22.642 31.851 1.00 91.31 115 LYS A C 1
ATOM 866 O O . LYS A 1 115 ? -30.119 -23.586 32.495 1.00 91.31 115 LYS A O 1
ATOM 871 N N . LYS A 1 116 ? -28.449 -22.712 31.279 1.00 91.88 116 LYS A N 1
ATOM 872 C CA . LYS A 1 116 ? -27.529 -23.852 31.460 1.00 91.88 116 LYS A CA 1
ATOM 873 C C . LYS A 1 116 ? -26.960 -23.912 32.876 1.00 91.88 116 LYS A C 1
ATOM 875 O O . LYS A 1 116 ? -26.836 -25.012 33.411 1.00 91.88 116 LYS A O 1
ATOM 880 N N . THR A 1 117 ? -26.599 -22.775 33.474 1.00 91.12 117 THR A N 1
ATOM 881 C CA . THR A 1 117 ? -26.092 -22.737 34.855 1.00 91.12 117 THR A CA 1
ATOM 882 C C . THR A 1 117 ? -27.180 -23.087 35.860 1.00 91.12 117 THR A C 1
ATOM 884 O O . THR A 1 117 ? -26.903 -23.858 36.777 1.00 91.12 117 THR A O 1
ATOM 887 N N . LEU A 1 118 ? -28.414 -22.620 35.648 1.00 90.62 118 LEU A N 1
ATOM 888 C CA . LEU A 1 118 ? -29.575 -23.027 36.446 1.00 90.62 118 LEU A CA 1
ATOM 889 C C . LEU A 1 118 ? -29.817 -24.540 36.348 1.00 90.62 118 LEU A C 1
ATOM 891 O O . LEU A 1 118 ? -29.759 -25.221 37.364 1.00 90.62 118 LEU A O 1
ATOM 895 N N . ARG A 1 119 ? -29.903 -25.102 35.132 1.00 88.94 119 ARG A N 1
ATOM 896 C CA . ARG A 1 119 ? -30.035 -26.563 34.948 1.00 88.94 119 ARG A CA 1
ATOM 897 C C . ARG A 1 119 ? -28.900 -27.372 35.581 1.00 88.94 119 ARG A C 1
ATOM 899 O O . ARG A 1 119 ? -29.132 -28.485 36.036 1.00 88.94 119 ARG A O 1
ATOM 906 N N . ARG A 1 120 ? -27.663 -26.858 35.585 1.00 92.50 120 ARG A N 1
ATOM 907 C CA . ARG A 1 120 ? -26.544 -27.521 36.277 1.00 92.50 120 ARG A CA 1
ATOM 908 C C . ARG A 1 120 ? -26.744 -27.529 37.788 1.00 92.50 120 ARG A C 1
ATOM 910 O O . ARG A 1 120 ? -26.498 -28.561 38.396 1.00 92.50 120 ARG A O 1
ATOM 917 N N . LYS A 1 121 ? -27.180 -26.412 38.380 1.00 90.19 121 LYS A N 1
ATOM 918 C CA . LYS A 1 121 ? -27.490 -26.350 39.815 1.00 90.19 121 LYS A CA 1
ATOM 919 C C . LYS A 1 121 ? -28.621 -27.304 40.184 1.00 90.19 121 LYS A C 1
ATOM 921 O O . LYS A 1 121 ? -28.483 -28.016 41.170 1.00 90.19 121 LYS A O 1
ATOM 926 N N . ASP A 1 122 ? -29.668 -27.363 39.365 1.00 91.00 122 ASP A N 1
ATOM 927 C CA . ASP A 1 122 ? -30.801 -28.268 39.582 1.00 91.00 122 ASP A CA 1
ATOM 928 C C . ASP A 1 122 ? -30.353 -29.738 39.551 1.00 91.00 122 ASP A C 1
ATOM 930 O O . ASP A 1 122 ? -30.707 -30.512 40.434 1.00 91.00 122 ASP A O 1
ATOM 934 N N . ASN A 1 123 ? -29.502 -30.115 38.588 1.00 87.81 123 ASN A N 1
ATOM 935 C CA . ASN A 1 123 ? -28.947 -31.469 38.513 1.00 87.81 123 ASN A CA 1
ATOM 936 C C . ASN A 1 123 ? -28.064 -31.821 39.723 1.00 87.81 123 ASN A C 1
ATOM 938 O O . ASN A 1 123 ? -28.171 -32.928 40.238 1.00 87.81 123 ASN A O 1
ATOM 942 N N . ILE A 1 124 ? -27.214 -30.893 40.180 1.00 89.00 124 ILE A N 1
ATOM 943 C CA . ILE A 1 124 ? -26.358 -31.099 41.364 1.00 89.00 124 ILE A CA 1
ATOM 944 C C . ILE A 1 124 ? -27.225 -31.280 42.614 1.00 89.00 124 ILE A C 1
ATOM 946 O O . ILE A 1 124 ? -27.026 -32.218 43.377 1.00 89.00 124 ILE A O 1
ATOM 950 N N . PHE A 1 125 ? -28.237 -30.428 42.788 1.00 88.38 125 PHE A N 1
ATOM 951 C CA . PHE A 1 125 ? -29.170 -30.530 43.905 1.00 88.38 125 PHE A CA 1
ATOM 952 C C . PHE A 1 125 ? -29.915 -31.872 43.904 1.00 88.38 125 PHE A C 1
ATOM 954 O O . PHE A 1 125 ? -30.058 -32.500 44.949 1.00 88.38 125 PHE A O 1
ATOM 961 N N . GLN A 1 126 ? -30.344 -32.351 42.732 1.00 84.12 126 GLN A N 1
ATOM 962 C CA . GLN A 1 126 ? -31.001 -33.651 42.595 1.00 84.12 126 GLN A CA 1
ATOM 963 C C . GLN A 1 126 ? -30.063 -34.824 42.941 1.00 84.12 126 GLN A C 1
ATOM 965 O O . GLN A 1 126 ? -30.497 -35.794 43.563 1.00 84.12 126 GLN A O 1
ATOM 970 N N . GLU A 1 127 ? -28.784 -34.749 42.557 1.00 86.88 127 GLU A N 1
ATOM 971 C CA . GLU A 1 127 ? -27.770 -35.748 42.922 1.00 86.88 127 GLU A CA 1
ATOM 972 C C . GLU A 1 127 ? -27.480 -35.771 44.426 1.00 86.88 127 GLU A C 1
ATOM 974 O O . GLU A 1 127 ? -27.281 -36.851 44.981 1.00 86.88 127 GLU A O 1
ATOM 979 N N . ASP A 1 128 ? -27.468 -34.610 45.084 1.00 88.81 128 ASP A N 1
ATOM 980 C CA . ASP A 1 128 ? -27.249 -34.506 46.528 1.00 88.81 128 ASP A CA 1
ATOM 981 C C . ASP A 1 128 ? -28.438 -35.061 47.326 1.00 88.81 128 ASP A C 1
ATOM 983 O O . ASP A 1 128 ? -28.231 -35.782 48.301 1.00 88.81 128 ASP A O 1
ATOM 987 N N . TRP A 1 129 ? -29.677 -34.822 46.878 1.00 80.62 129 TRP A N 1
ATOM 988 C CA . TRP A 1 129 ? -30.879 -35.398 47.498 1.00 80.62 129 TRP A CA 1
ATOM 989 C C . TRP A 1 129 ? -30.938 -36.923 47.419 1.00 80.62 129 TRP A C 1
ATOM 991 O O . TRP A 1 129 ? -31.400 -37.555 48.358 1.00 80.62 129 TRP A O 1
ATOM 1001 N N . ASN A 1 130 ? -30.456 -37.525 46.331 1.00 85.19 130 ASN A N 1
ATOM 1002 C CA . ASN A 1 130 ? -30.461 -38.983 46.165 1.00 85.19 130 ASN A CA 1
ATOM 1003 C C . ASN A 1 130 ? -29.393 -39.705 47.012 1.00 85.19 130 ASN A C 1
ATOM 1005 O O . ASN A 1 130 ? -29.358 -40.936 47.021 1.00 85.19 130 ASN A O 1
ATOM 1009 N N . LYS A 1 131 ? -28.486 -38.962 47.661 1.00 83.44 131 LYS A N 1
ATOM 1010 C CA . LYS A 1 131 ? -27.428 -39.499 48.536 1.00 83.44 131 LYS A CA 1
ATOM 1011 C C . LYS A 1 131 ? -27.783 -39.441 50.026 1.00 83.44 131 LYS A C 1
ATOM 1013 O O . LYS A 1 131 ? -27.011 -39.968 50.827 1.00 83.44 131 LYS A O 1
ATOM 1018 N N . ILE A 1 132 ? -28.889 -38.784 50.384 1.00 74.19 132 ILE A N 1
ATOM 1019 C CA . ILE A 1 132 ? -29.438 -38.685 51.746 1.00 74.19 132 ILE A CA 1
ATOM 1020 C C . ILE A 1 132 ? -30.567 -39.706 51.882 1.00 74.19 132 ILE A C 1
ATOM 1022 O O . ILE A 1 132 ? -30.607 -40.381 52.933 1.00 74.19 132 ILE A O 1
#